Protein AF-A0A354MW79-F1 (afdb_monomer_lite)

Sequence (146 aa):
LSEETAAVEKIPGTYEDTVATADALLSRHGVYRDLSLALSEGVGQVEFTKKHMLRAIDEIWVRAVEDAVGALDRLIRNPNHFIAETEEVLPIEMTKKITGRSIAHLSRHTNYLSTDDGGGITPTKMLNIFRDDSLLTYENKFLNTL

Foldseek 3Di:
DDDPPPPPPPPPCPVVVVVVVVVVVCVPDVVSVVVVVCVVVVVPDDDDDDDDDDPPDPCVVVVVVVVVVVVVVVCVVPFDKDKDKDKDKAFPVPADDDDPVFVVVCVVCVVQWDQDPVRDTDGGITIHIDTDTDGPPPVNDPPPDD

Secondary structure (DSSP, 8-state):
-----------TTHHHHHHHHHHHHHHHSHHHHHHHHHHHTT-----------------HHHHHHHHHHHHHHHHHHSPPEEEEEEEEEEEGGG-----HHHHHHHHH-GGGEEEPTTS-EEESEEEEEEEEEEE--GGG------

pLDDT: mean 77.3, std 13.9, range [37.12, 92.62]

Radius of gyration: 48.89 Å; chains: 1; bounding box: 76×28×148 Å

Structure (mmCIF, N/CA/C/O backbone):
data_AF-A0A354MW79-F1
#
_entry.id   AF-A0A354MW79-F1
#
loop_
_atom_site.group_PDB
_atom_site.id
_atom_site.type_symbol
_atom_site.label_atom_id
_atom_site.label_alt_id
_atom_site.label_comp_id
_atom_site.label_asym_id
_atom_site.label_entity_id
_atom_site.label_seq_id
_atom_site.pdbx_PDB_ins_code
_atom_site.Cartn_x
_atom_site.Cartn_y
_atom_site.Cartn_z
_atom_site.occupancy
_atom_site.B_iso_or_equiv
_atom_site.auth_seq_id
_atom_site.auth_comp_id
_atom_site.auth_asym_id
_atom_site.auth_atom_id
_atom_site.pdbx_PDB_model_num
ATOM 1 N N . LEU A 1 1 ? 22.807 -16.019 -92.331 1.00 37.12 1 LEU A N 1
ATOM 2 C CA . LEU A 1 1 ? 22.082 -14.833 -91.837 1.00 37.12 1 LEU A CA 1
ATOM 3 C C . LEU A 1 1 ? 22.585 -14.581 -90.422 1.00 37.12 1 LEU A C 1
ATOM 5 O O . LEU A 1 1 ? 22.228 -15.342 -89.540 1.00 37.12 1 LEU A O 1
ATOM 9 N N . SER A 1 2 ? 23.694 -13.863 -90.279 1.00 37.56 2 SER A N 1
ATOM 10 C CA . SER A 1 2 ? 23.755 -12.404 -90.062 1.00 37.56 2 SER A CA 1
ATOM 11 C C . SER A 1 2 ? 23.831 -12.120 -88.559 1.00 37.56 2 SER A C 1
ATOM 13 O O . SER A 1 2 ? 22.809 -11.976 -87.901 1.00 37.56 2 SER A O 1
ATOM 15 N N . GLU A 1 3 ? 25.058 -12.101 -88.031 1.00 44.62 3 GLU A N 1
ATOM 16 C CA . GLU A 1 3 ? 25.384 -11.478 -86.746 1.00 44.62 3 GLU A CA 1
ATOM 17 C C . GLU A 1 3 ? 25.118 -9.974 -86.869 1.00 44.62 3 GLU A C 1
ATOM 19 O O . GLU A 1 3 ? 25.854 -9.255 -87.541 1.00 44.62 3 GLU A O 1
ATOM 24 N N . GLU A 1 4 ? 24.037 -9.502 -86.257 1.00 40.91 4 GLU A N 1
ATOM 25 C CA . GLU A 1 4 ? 23.739 -8.078 -86.139 1.00 40.91 4 GLU A CA 1
ATOM 26 C C . GLU A 1 4 ? 24.226 -7.606 -84.767 1.00 40.91 4 GLU A C 1
ATOM 28 O O . GLU A 1 4 ? 23.480 -7.514 -83.793 1.00 40.91 4 GLU A O 1
ATOM 33 N N . THR A 1 5 ? 25.533 -7.361 -84.663 1.00 42.56 5 THR A N 1
ATOM 34 C CA . THR A 1 5 ? 26.095 -6.601 -83.547 1.00 42.56 5 THR A CA 1
ATOM 35 C C . THR A 1 5 ? 25.597 -5.167 -83.674 1.00 42.56 5 THR A C 1
ATOM 37 O O . THR A 1 5 ? 26.133 -4.391 -84.467 1.00 42.56 5 THR A O 1
ATOM 40 N N . ALA A 1 6 ? 24.554 -4.826 -82.917 1.00 44.06 6 ALA A N 1
ATOM 41 C CA . ALA A 1 6 ? 24.091 -3.455 -82.765 1.00 44.06 6 ALA A CA 1
ATOM 42 C C . ALA A 1 6 ? 25.273 -2.585 -82.309 1.00 44.06 6 ALA A C 1
ATOM 44 O O . ALA A 1 6 ? 25.763 -2.704 -81.183 1.00 44.06 6 ALA A O 1
ATOM 45 N N . ALA A 1 7 ? 25.773 -1.749 -83.218 1.00 45.00 7 ALA A N 1
ATOM 46 C CA . ALA A 1 7 ? 26.811 -0.780 -82.929 1.00 45.00 7 ALA A CA 1
ATOM 47 C C . ALA A 1 7 ? 26.241 0.232 -81.929 1.00 45.00 7 ALA A C 1
ATOM 49 O O . ALA A 1 7 ? 25.451 1.099 -82.292 1.00 45.00 7 ALA A O 1
ATOM 50 N N . VAL A 1 8 ? 26.614 0.085 -80.656 1.00 56.94 8 VAL A N 1
ATOM 51 C CA . VAL A 1 8 ? 26.317 1.070 -79.614 1.00 56.94 8 VAL A CA 1
ATOM 52 C C . VAL A 1 8 ? 26.959 2.385 -80.041 1.00 56.94 8 VAL A C 1
ATOM 54 O O . VAL A 1 8 ? 28.186 2.497 -80.112 1.00 56.94 8 VAL A O 1
ATOM 57 N N . GLU A 1 9 ? 26.118 3.355 -80.379 1.00 55.09 9 GLU A N 1
ATOM 58 C CA . GLU A 1 9 ? 26.513 4.693 -80.793 1.00 55.09 9 GLU A CA 1
ATOM 59 C C . GLU A 1 9 ? 27.314 5.334 -79.649 1.00 55.09 9 GLU A C 1
ATOM 61 O O . GLU A 1 9 ? 26.784 5.662 -78.585 1.00 55.09 9 GLU A O 1
ATOM 66 N N . LYS A 1 10 ? 28.638 5.424 -79.817 1.00 54.09 10 LYS A N 1
ATOM 67 C CA . LYS A 1 10 ? 29.527 6.033 -78.826 1.00 54.09 10 LYS A CA 1
ATOM 68 C C . LYS A 1 10 ? 29.299 7.539 -78.856 1.00 54.09 10 LYS A C 1
ATOM 70 O O . LYS A 1 10 ? 29.927 8.236 -79.649 1.00 54.09 10 LYS A O 1
ATOM 75 N N . ILE A 1 11 ? 28.405 8.032 -78.003 1.00 61.81 11 ILE A N 1
ATOM 76 C CA . ILE A 1 11 ? 28.273 9.469 -77.753 1.00 61.81 11 ILE A CA 1
ATOM 77 C C . ILE A 1 11 ? 29.656 9.967 -77.286 1.00 61.81 11 ILE A C 1
ATOM 79 O O . ILE A 1 11 ? 30.178 9.454 -76.288 1.00 61.81 11 ILE A O 1
ATOM 83 N N . PRO A 1 12 ? 30.299 10.903 -78.008 1.00 61.47 12 PRO A N 1
ATOM 84 C CA . PRO A 1 12 ? 31.610 11.405 -77.622 1.00 61.47 12 PRO A CA 1
ATOM 85 C C . PRO A 1 12 ? 31.506 12.087 -76.251 1.00 61.47 12 PRO A C 1
ATOM 87 O O . PRO A 1 12 ? 30.657 12.950 -76.050 1.00 61.47 12 PRO A O 1
ATOM 90 N N . GLY A 1 13 ? 32.347 11.664 -75.302 1.00 74.56 13 GLY A N 1
ATOM 91 C CA . GLY A 1 13 ? 32.417 12.234 -73.949 1.00 74.56 13 GLY A CA 1
ATOM 92 C C . GLY A 1 13 ? 31.735 11.431 -72.833 1.00 74.56 13 GLY A C 1
ATOM 93 O O . GLY A 1 13 ? 31.931 11.761 -71.669 1.00 74.56 13 GLY A O 1
ATOM 94 N N . THR A 1 14 ? 31.006 10.344 -73.121 1.00 77.25 14 THR A N 1
ATOM 95 C CA . THR A 1 14 ? 30.358 9.545 -72.053 1.00 77.25 14 THR A CA 1
ATOM 96 C C . THR A 1 14 ? 31.357 8.875 -71.118 1.00 77.25 14 THR A C 1
ATOM 98 O O . THR A 1 14 ? 31.116 8.800 -69.920 1.00 77.25 14 THR A O 1
ATOM 101 N N . TYR A 1 15 ? 32.500 8.421 -71.637 1.00 79.62 15 TYR A N 1
ATOM 102 C CA . TYR A 1 15 ? 33.559 7.847 -70.808 1.00 79.62 15 TYR A CA 1
ATOM 103 C C . TYR A 1 15 ? 34.111 8.877 -69.812 1.00 79.62 15 TYR A C 1
ATOM 105 O O . TYR A 1 15 ? 34.200 8.597 -68.620 1.00 79.62 15 TYR A O 1
ATOM 113 N N . GLU A 1 16 ? 34.410 10.087 -70.282 1.00 84.31 16 GLU A N 1
ATOM 114 C CA . GLU A 1 16 ? 34.943 11.168 -69.447 1.00 84.31 16 GLU A CA 1
ATOM 115 C C . GLU A 1 16 ? 33.939 11.592 -68.367 1.00 84.31 16 GLU A C 1
ATOM 117 O O . GLU A 1 16 ? 34.317 11.742 -67.206 1.00 84.31 16 GLU A O 1
ATOM 122 N N . ASP A 1 17 ? 32.653 11.671 -68.716 1.00 84.75 17 ASP A N 1
ATOM 123 C CA . ASP A 1 17 ? 31.572 11.977 -67.775 1.00 84.75 17 ASP A CA 1
ATOM 124 C C . ASP A 1 17 ? 31.389 10.873 -66.715 1.00 84.75 17 ASP A C 1
ATOM 126 O O . ASP A 1 17 ? 31.256 11.146 -65.516 1.00 84.75 17 ASP A O 1
ATOM 130 N N . THR A 1 18 ? 31.479 9.599 -67.118 1.00 83.06 18 THR A N 1
ATOM 131 C CA . THR A 1 18 ? 31.410 8.474 -66.169 1.00 83.06 18 THR A CA 1
ATOM 132 C C . THR A 1 18 ? 32.600 8.436 -65.213 1.00 83.06 18 THR A C 1
ATOM 134 O O . THR A 1 18 ? 32.416 8.147 -64.031 1.00 83.06 18 THR A O 1
ATOM 137 N N . VAL A 1 19 ? 33.804 8.771 -65.688 1.00 84.75 19 VAL A N 1
ATOM 138 C CA . VAL A 1 19 ? 35.012 8.836 -64.855 1.00 84.75 19 VAL A CA 1
ATOM 139 C C . VAL A 1 19 ? 34.920 9.999 -63.869 1.00 84.75 19 VAL A C 1
ATOM 141 O O . VAL A 1 19 ? 35.175 9.803 -62.683 1.00 84.75 19 VAL A O 1
ATOM 144 N N . ALA A 1 20 ? 34.487 11.178 -64.320 1.00 83.81 20 ALA A N 1
ATOM 145 C CA . ALA A 1 20 ? 34.305 12.343 -63.456 1.00 83.81 20 ALA A CA 1
ATOM 146 C C . ALA A 1 20 ? 33.252 12.089 -62.363 1.00 83.81 20 ALA A C 1
ATOM 148 O O . ALA A 1 20 ? 33.458 12.416 -61.193 1.00 83.81 20 ALA A O 1
ATOM 149 N N . THR A 1 21 ? 32.141 11.445 -62.725 1.00 82.44 21 THR A N 1
ATOM 150 C CA . THR A 1 21 ? 31.083 11.077 -61.777 1.00 82.44 21 THR A CA 1
ATOM 151 C C . THR A 1 21 ? 31.569 10.034 -60.770 1.00 82.44 21 THR A C 1
ATOM 153 O O . THR A 1 21 ? 31.281 10.143 -59.576 1.00 82.44 21 THR A O 1
ATOM 156 N N . ALA A 1 22 ? 32.337 9.037 -61.218 1.00 79.94 22 ALA A N 1
ATOM 157 C CA . ALA A 1 22 ? 32.924 8.034 -60.336 1.00 79.94 22 ALA A CA 1
ATOM 158 C C . ALA A 1 22 ? 33.914 8.664 -59.343 1.00 79.94 22 ALA A C 1
ATOM 160 O O . ALA A 1 22 ? 33.827 8.395 -58.146 1.00 79.94 22 ALA A O 1
ATOM 161 N N . ASP A 1 23 ? 34.794 9.552 -59.806 1.00 81.81 23 ASP A N 1
ATOM 162 C CA . ASP A 1 23 ? 35.772 10.234 -58.952 1.00 81.81 23 ASP A CA 1
ATOM 163 C C . ASP A 1 23 ? 35.096 11.150 -57.915 1.00 81.81 23 ASP A C 1
ATOM 165 O O . ASP A 1 23 ? 35.458 11.166 -56.732 1.00 81.81 23 ASP A O 1
ATOM 169 N N . ALA A 1 24 ? 34.018 11.832 -58.314 1.00 83.06 24 ALA A N 1
ATOM 170 C CA . ALA A 1 24 ? 33.194 12.625 -57.406 1.00 83.06 24 ALA A CA 1
ATOM 171 C C . ALA A 1 24 ? 32.531 11.767 -56.312 1.00 83.06 24 ALA A C 1
ATOM 173 O O . ALA A 1 24 ? 32.467 12.178 -55.150 1.00 83.06 24 ALA A O 1
ATOM 174 N N . LEU A 1 25 ? 32.055 10.564 -56.653 1.00 79.25 25 LEU A N 1
ATOM 175 C CA . LEU A 1 25 ? 31.461 9.631 -55.690 1.00 79.25 25 LEU A CA 1
ATOM 176 C C . LEU A 1 25 ? 32.505 9.042 -54.733 1.00 79.25 25 LEU A C 1
ATOM 178 O O . LEU A 1 25 ? 32.255 8.988 -53.526 1.00 79.25 25 LEU A O 1
ATOM 182 N N . LEU A 1 26 ? 33.678 8.656 -55.243 1.00 78.75 26 LEU A N 1
ATOM 183 C CA . LEU A 1 26 ? 34.779 8.118 -54.437 1.00 78.75 26 LEU A CA 1
ATOM 184 C C . LEU A 1 26 ? 35.362 9.172 -53.483 1.00 78.75 26 LEU A C 1
ATOM 186 O O . LEU A 1 26 ? 35.751 8.850 -52.361 1.00 78.75 26 LEU A O 1
ATOM 190 N N . SER A 1 27 ? 35.357 10.443 -53.889 1.00 76.88 27 SER A N 1
ATOM 191 C CA . SER A 1 27 ? 35.829 11.565 -53.070 1.00 76.88 27 SER A CA 1
ATOM 192 C C . SER A 1 27 ? 34.832 12.013 -51.994 1.00 76.88 27 SER A C 1
ATOM 194 O O . SER A 1 27 ? 35.219 12.690 -51.040 1.00 76.88 27 SER A O 1
ATOM 196 N N . ARG A 1 28 ? 33.551 11.637 -52.108 1.00 78.44 28 ARG A N 1
ATOM 197 C CA . ARG A 1 28 ? 32.475 12.101 -51.215 1.00 78.44 28 ARG A CA 1
ATOM 198 C C . ARG A 1 28 ? 32.556 11.527 -49.798 1.00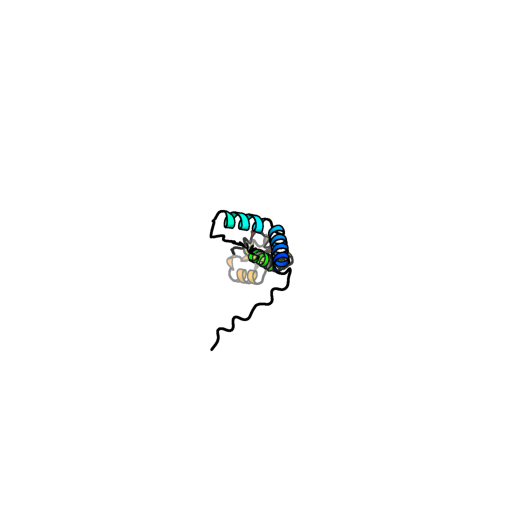 78.44 28 ARG A C 1
ATOM 200 O O . ARG A 1 28 ? 32.190 12.210 -48.843 1.00 78.44 28 ARG A O 1
ATOM 207 N N . HIS A 1 29 ? 33.014 10.286 -49.646 1.00 75.88 29 HIS A N 1
ATOM 208 C CA . HIS A 1 29 ? 33.198 9.652 -48.340 1.00 75.88 29 HIS A CA 1
ATOM 209 C C . HIS A 1 29 ? 34.539 8.920 -48.301 1.00 75.88 29 HIS A C 1
ATOM 211 O O . HIS A 1 29 ? 34.794 8.071 -49.150 1.00 75.88 29 HIS A O 1
ATOM 217 N N . GLY A 1 30 ? 35.369 9.200 -47.287 1.00 75.50 30 GLY A N 1
ATOM 218 C CA . GLY A 1 30 ? 36.721 8.627 -47.162 1.00 75.50 30 GLY A CA 1
ATOM 219 C C . GLY A 1 30 ? 36.765 7.094 -47.215 1.00 75.50 30 GLY A C 1
ATOM 220 O O . GLY A 1 30 ? 37.697 6.524 -47.763 1.00 75.50 30 GLY A O 1
ATOM 221 N N . VAL A 1 31 ? 35.689 6.437 -46.778 1.00 77.50 31 VAL A N 1
ATOM 222 C CA . VAL A 1 31 ? 35.527 4.976 -46.823 1.00 77.50 31 VAL A CA 1
ATOM 223 C C . VAL A 1 31 ? 35.631 4.405 -48.246 1.00 77.50 31 VAL A C 1
ATOM 225 O O . VAL A 1 31 ? 36.168 3.318 -48.433 1.00 77.50 31 VAL A O 1
ATOM 228 N N . TYR A 1 32 ? 35.140 5.122 -49.262 1.00 79.00 32 TYR A N 1
ATOM 229 C CA . TYR A 1 32 ? 35.222 4.665 -50.653 1.00 79.00 32 TYR A CA 1
ATOM 230 C C . TYR A 1 32 ? 36.639 4.761 -51.215 1.00 79.00 32 TYR A C 1
ATOM 232 O O . TYR A 1 32 ? 37.040 3.906 -52.003 1.00 79.00 32 TYR A O 1
ATOM 240 N N . ARG A 1 33 ? 37.414 5.757 -50.774 1.00 76.75 33 ARG A N 1
ATOM 241 C CA . ARG A 1 33 ? 38.836 5.867 -51.108 1.00 76.75 33 ARG A CA 1
ATOM 242 C C . ARG A 1 33 ? 39.611 4.683 -50.537 1.00 76.75 33 ARG A C 1
ATOM 244 O O . ARG A 1 33 ? 40.324 4.022 -51.285 1.00 76.75 33 ARG A O 1
ATOM 251 N N . ASP A 1 34 ? 39.415 4.382 -49.259 1.00 79.88 34 ASP A N 1
ATOM 252 C CA . ASP A 1 34 ? 40.098 3.268 -48.590 1.00 79.88 34 ASP A CA 1
ATOM 253 C C . ASP A 1 34 ? 39.737 1.922 -49.237 1.00 79.88 34 ASP A C 1
ATOM 255 O O . ASP A 1 34 ? 40.598 1.070 -49.445 1.00 79.88 34 ASP A O 1
ATOM 259 N N . LEU A 1 35 ? 38.475 1.761 -49.651 1.00 78.19 35 LEU A N 1
ATOM 260 C CA . LEU A 1 35 ? 38.013 0.587 -50.391 1.00 78.19 35 LEU A CA 1
ATOM 261 C C . LEU A 1 35 ? 38.650 0.493 -51.782 1.00 78.19 35 LEU A C 1
ATOM 263 O O . LEU A 1 35 ? 39.055 -0.590 -52.192 1.00 78.19 35 LEU A O 1
ATOM 267 N N . SER A 1 36 ? 38.767 1.610 -52.506 1.00 77.44 36 SER A N 1
ATOM 268 C CA . SER A 1 36 ? 39.407 1.626 -53.826 1.00 77.44 36 SER A CA 1
ATOM 269 C C . SER A 1 36 ? 40.894 1.263 -53.753 1.00 77.44 36 SER A C 1
ATOM 271 O O . SER A 1 36 ? 41.383 0.514 -54.598 1.00 77.44 36 SER A O 1
ATOM 273 N N . LEU A 1 37 ? 41.585 1.715 -52.700 1.00 79.69 37 LEU A N 1
ATOM 274 C CA . LEU A 1 37 ? 42.971 1.353 -52.419 1.00 79.69 37 LEU A CA 1
ATOM 275 C C . LEU A 1 37 ? 43.089 -0.137 -52.086 1.00 79.69 37 LEU A C 1
ATOM 277 O O . LEU A 1 37 ? 43.855 -0.836 -52.743 1.00 79.69 37 LEU A O 1
ATOM 281 N N . ALA A 1 38 ? 42.262 -0.651 -51.174 1.00 79.25 38 ALA A N 1
ATOM 282 C CA . ALA A 1 38 ? 42.262 -2.069 -50.812 1.00 79.25 38 ALA A CA 1
ATOM 283 C C . ALA A 1 38 ? 41.971 -2.987 -52.017 1.00 79.25 38 ALA A C 1
ATOM 285 O O . ALA A 1 38 ? 42.624 -4.016 -52.193 1.00 79.25 38 ALA A O 1
ATOM 286 N N . LEU A 1 39 ? 41.039 -2.592 -52.894 1.00 80.06 39 LEU A N 1
ATOM 287 C CA . LEU A 1 39 ? 40.771 -3.304 -54.146 1.00 80.06 39 LEU A CA 1
ATOM 288 C C . LEU A 1 39 ? 41.971 -3.258 -55.102 1.00 80.06 39 LEU A C 1
ATOM 290 O O . LEU A 1 39 ? 42.288 -4.270 -55.726 1.00 80.06 39 LEU A O 1
ATOM 294 N N . SER A 1 40 ? 42.651 -2.111 -55.209 1.00 80.25 40 SER A N 1
ATOM 295 C CA . SER A 1 40 ? 43.851 -1.967 -56.047 1.00 80.25 40 SER A CA 1
ATOM 296 C C . SER A 1 40 ? 45.045 -2.776 -55.526 1.00 80.25 40 SER A C 1
ATOM 298 O O . SER A 1 40 ? 45.852 -3.263 -56.313 1.00 80.25 40 SER A O 1
ATOM 300 N N . GLU A 1 41 ? 45.112 -2.989 -54.211 1.00 83.31 41 GLU A N 1
ATOM 301 C CA . GLU A 1 41 ? 46.111 -3.820 -53.531 1.00 83.31 41 GLU A CA 1
ATOM 302 C C . GLU A 1 41 ? 45.787 -5.327 -53.604 1.00 83.31 41 GLU A C 1
ATOM 304 O O . GLU A 1 41 ? 46.558 -6.154 -53.118 1.00 83.31 41 GLU A O 1
ATOM 309 N N . GLY A 1 42 ? 44.675 -5.711 -54.245 1.00 79.38 42 GLY A N 1
ATOM 310 C CA . GLY A 1 42 ? 44.292 -7.109 -54.463 1.00 79.38 42 GLY A CA 1
ATOM 311 C C . GLY A 1 42 ? 43.489 -7.737 -53.320 1.00 79.38 42 GLY A C 1
ATOM 312 O O . GLY A 1 42 ? 43.291 -8.954 -53.306 1.00 79.38 42 GLY A O 1
ATOM 313 N N . VAL A 1 43 ? 42.991 -6.940 -52.370 1.00 71.50 43 VAL A N 1
ATOM 314 C CA . VAL A 1 43 ? 42.105 -7.420 -51.302 1.00 71.50 43 VAL A CA 1
ATOM 315 C C . VAL A 1 43 ? 40.692 -7.593 -51.867 1.00 71.50 43 VAL A C 1
ATOM 317 O O . VAL A 1 43 ? 39.918 -6.648 -51.980 1.00 71.50 43 VAL A O 1
ATOM 320 N N . GLY A 1 44 ? 40.353 -8.827 -52.247 1.00 69.44 44 GLY A N 1
ATOM 321 C CA . GLY A 1 44 ? 39.107 -9.163 -52.951 1.00 69.44 44 GLY A CA 1
ATOM 322 C C . GLY A 1 44 ? 37.838 -9.249 -52.095 1.00 69.44 44 GLY A C 1
ATOM 323 O O . GLY A 1 44 ? 36.787 -9.610 -52.622 1.00 69.44 44 GLY A O 1
ATOM 324 N N . GLN A 1 45 ? 37.900 -8.957 -50.793 1.00 72.19 45 GLN A N 1
ATOM 325 C CA . GLN A 1 45 ? 36.743 -9.084 -49.906 1.00 72.19 45 GLN A CA 1
ATOM 326 C C . GLN A 1 45 ? 36.690 -7.936 -48.895 1.00 72.19 45 GLN A C 1
ATOM 328 O O . GLN A 1 45 ? 37.580 -7.785 -48.062 1.00 72.19 45 GLN A O 1
ATOM 333 N N . VAL A 1 46 ? 35.618 -7.144 -48.960 1.00 71.94 46 VAL A N 1
ATOM 334 C CA . VAL A 1 46 ? 35.327 -6.055 -48.020 1.00 71.94 46 VAL A CA 1
ATOM 335 C C . VAL A 1 46 ? 33.927 -6.262 -47.458 1.00 71.94 46 VAL A C 1
ATOM 337 O O . VAL A 1 46 ? 32.972 -6.435 -48.213 1.00 71.94 46 VAL A O 1
ATOM 340 N N . GLU A 1 47 ? 33.800 -6.247 -46.133 1.00 77.38 47 GLU A N 1
ATOM 341 C CA . GLU A 1 47 ? 32.526 -6.420 -45.436 1.00 77.38 47 GLU A CA 1
ATOM 342 C C . GLU A 1 47 ? 32.182 -5.162 -44.632 1.00 77.38 47 GLU A C 1
ATOM 344 O O . GLU A 1 47 ? 32.966 -4.692 -43.808 1.00 77.38 47 GLU A O 1
ATOM 349 N N . PHE A 1 48 ? 30.978 -4.628 -44.845 1.00 75.75 48 PHE A N 1
ATOM 350 C CA . PHE A 1 48 ? 30.445 -3.516 -44.066 1.00 75.75 48 PHE A CA 1
ATOM 351 C C . PHE A 1 48 ? 29.398 -4.026 -43.084 1.00 75.75 48 PHE A C 1
ATOM 353 O O . PHE A 1 48 ? 28.310 -4.439 -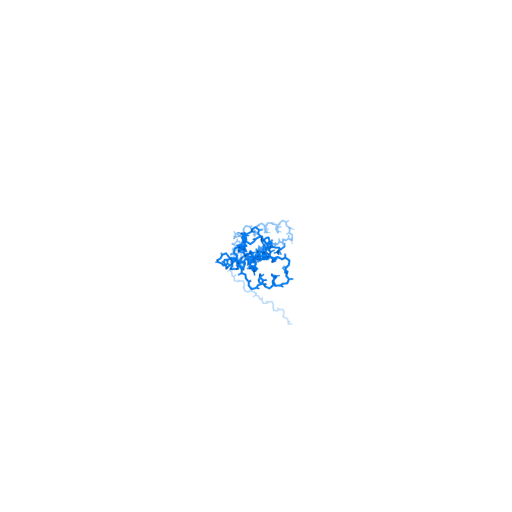43.478 1.00 75.75 48 PHE A O 1
ATOM 360 N N . THR A 1 49 ? 29.698 -3.941 -41.789 1.00 81.94 49 THR A N 1
ATOM 361 C CA . THR A 1 49 ? 28.743 -4.295 -40.734 1.00 81.94 49 THR A CA 1
ATOM 362 C C . THR A 1 49 ? 28.257 -3.040 -40.021 1.00 81.94 49 THR A C 1
ATOM 364 O O . THR A 1 49 ? 29.016 -2.375 -39.316 1.00 81.94 49 THR A O 1
ATOM 367 N N . LYS A 1 50 ? 26.962 -2.732 -40.140 1.00 79.62 50 LYS A N 1
ATOM 368 C CA . LYS A 1 50 ? 26.316 -1.663 -39.371 1.00 79.62 50 LYS A CA 1
ATOM 369 C C . LYS A 1 50 ? 25.593 -2.261 -38.168 1.00 79.62 50 LYS A C 1
ATOM 371 O O . LYS A 1 50 ? 24.546 -2.884 -38.314 1.00 79.62 50 LYS A O 1
ATOM 376 N N . LYS A 1 51 ? 26.135 -2.059 -36.965 1.00 79.50 51 LYS A N 1
ATOM 377 C CA . LYS A 1 51 ? 25.480 -2.485 -35.720 1.00 79.50 51 LYS A CA 1
ATOM 378 C C . LYS A 1 51 ? 24.586 -1.364 -35.198 1.00 79.50 51 LYS A C 1
ATOM 380 O O . LYS A 1 51 ? 25.073 -0.324 -34.765 1.00 79.50 51 LYS A O 1
ATOM 385 N N . HIS A 1 52 ? 23.276 -1.579 -35.234 1.00 74.44 52 HIS A N 1
ATOM 386 C CA . HIS A 1 52 ? 22.310 -0.721 -34.555 1.00 74.44 52 HIS A CA 1
ATOM 387 C C . HIS A 1 52 ? 22.131 -1.221 -33.118 1.00 74.44 52 HIS A C 1
ATOM 389 O O . HIS A 1 52 ? 21.602 -2.309 -32.909 1.00 74.44 52 HIS A O 1
ATOM 395 N N . MET A 1 53 ? 22.572 -0.447 -32.122 1.00 69.00 53 MET A N 1
ATOM 396 C CA . MET A 1 53 ? 22.213 -0.727 -30.730 1.00 69.00 53 MET A CA 1
ATOM 397 C C . MET A 1 53 ? 20.788 -0.243 -30.470 1.00 69.00 53 MET A C 1
ATOM 399 O O . MET A 1 53 ? 20.535 0.959 -30.411 1.00 69.00 53 MET A O 1
ATOM 403 N N . LEU A 1 54 ? 19.863 -1.183 -30.289 1.00 67.56 54 LEU A N 1
ATOM 404 C CA . LEU A 1 54 ? 18.561 -0.896 -29.703 1.00 67.56 54 LEU A CA 1
ATOM 405 C C . LEU A 1 54 ? 18.760 -0.765 -28.193 1.00 67.56 54 LEU A C 1
ATOM 407 O O . LEU A 1 54 ? 18.955 -1.755 -27.491 1.00 67.56 54 LEU A O 1
ATOM 411 N N . ARG A 1 55 ? 18.755 0.472 -27.691 1.00 67.50 55 ARG A N 1
ATOM 412 C CA . ARG A 1 55 ? 18.756 0.732 -26.252 1.00 67.50 55 ARG A CA 1
ATOM 413 C C . ARG A 1 55 ? 17.346 0.447 -25.732 1.00 67.50 55 ARG A C 1
ATOM 415 O O . ARG A 1 55 ? 16.510 1.342 -25.706 1.00 67.50 55 ARG A O 1
ATOM 422 N N . ALA A 1 56 ? 17.068 -0.810 -25.397 1.00 68.19 56 ALA A N 1
ATOM 423 C CA . ALA A 1 56 ? 15.836 -1.190 -24.718 1.00 68.19 56 ALA A CA 1
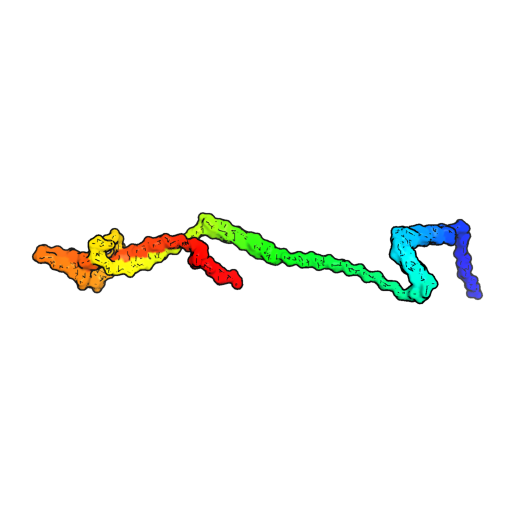ATOM 424 C C . ALA A 1 56 ? 15.892 -0.618 -23.296 1.00 68.19 56 ALA A C 1
ATOM 426 O O . ALA A 1 56 ? 16.595 -1.137 -22.433 1.00 68.19 56 ALA A O 1
ATOM 427 N N . ILE A 1 57 ? 15.243 0.525 -23.090 1.00 71.38 57 ILE A N 1
ATOM 428 C CA . ILE A 1 57 ? 15.048 1.086 -21.757 1.00 71.38 57 ILE A CA 1
ATOM 429 C C . ILE A 1 57 ? 13.862 0.331 -21.171 1.00 71.38 57 ILE A C 1
ATOM 431 O O . ILE A 1 57 ? 12.777 0.343 -21.747 1.00 71.38 57 ILE A O 1
ATOM 435 N N . ASP A 1 58 ? 14.092 -0.369 -20.068 1.00 75.88 58 ASP A N 1
ATOM 436 C CA . ASP A 1 58 ? 13.025 -1.051 -19.353 1.00 75.88 58 ASP A CA 1
ATOM 437 C C . ASP A 1 58 ? 12.194 -0.016 -18.578 1.00 75.88 58 ASP A C 1
ATOM 439 O O . ASP A 1 58 ? 12.658 0.573 -17.600 1.00 75.88 58 ASP A O 1
ATOM 443 N N . GLU A 1 59 ? 10.982 0.250 -19.064 1.00 83.19 59 GLU A N 1
ATOM 444 C CA . GLU A 1 59 ? 10.012 1.170 -18.456 1.00 83.19 59 GLU A CA 1
ATOM 445 C C . GLU A 1 59 ? 9.057 0.461 -17.481 1.00 83.19 59 GLU A C 1
ATOM 447 O O . GLU A 1 59 ? 8.183 1.104 -16.899 1.00 83.19 59 GLU A O 1
ATOM 452 N N . ILE A 1 60 ? 9.193 -0.857 -17.283 1.00 88.00 60 ILE A N 1
ATOM 453 C CA . ILE A 1 60 ? 8.264 -1.642 -16.457 1.00 88.00 60 ILE A CA 1
ATOM 454 C C . ILE A 1 60 ? 8.268 -1.133 -15.012 1.00 88.00 60 ILE A C 1
ATOM 456 O O . ILE A 1 60 ? 7.208 -0.981 -14.406 1.00 88.00 60 ILE A O 1
ATOM 460 N N . TRP A 1 61 ? 9.446 -0.805 -14.472 1.00 87.50 61 TRP A N 1
ATOM 461 C CA . TRP A 1 61 ? 9.563 -0.276 -13.112 1.00 87.50 61 TRP A CA 1
ATOM 462 C C . TRP A 1 61 ? 8.935 1.117 -12.969 1.00 87.50 61 TRP A C 1
ATOM 464 O O . TRP A 1 61 ? 8.347 1.407 -11.931 1.00 87.50 61 TRP A O 1
ATOM 474 N N . VAL A 1 62 ? 9.020 1.962 -14.005 1.00 88.31 62 VAL A N 1
ATOM 475 C CA . VAL A 1 62 ? 8.435 3.314 -13.991 1.00 88.31 62 VAL A CA 1
ATOM 476 C C . VAL A 1 62 ? 6.922 3.204 -13.883 1.00 88.31 62 VAL A C 1
ATOM 478 O O . VAL A 1 62 ? 6.324 3.816 -13.004 1.00 88.31 62 VAL A O 1
ATOM 481 N N . ARG A 1 63 ? 6.323 2.341 -14.707 1.00 88.62 63 ARG A N 1
ATOM 482 C CA . ARG A 1 63 ? 4.878 2.089 -14.686 1.00 88.62 63 ARG A CA 1
ATOM 483 C C . ARG A 1 63 ? 4.419 1.527 -13.347 1.00 88.62 63 ARG A C 1
ATOM 485 O O . ARG A 1 63 ? 3.437 2.002 -12.794 1.00 88.62 63 ARG A O 1
ATOM 492 N N . ALA A 1 64 ? 5.168 0.581 -12.780 1.00 89.81 64 ALA A N 1
ATOM 493 C CA . ALA A 1 64 ? 4.853 0.025 -11.465 1.00 89.81 64 ALA A CA 1
ATOM 494 C C . ALA A 1 64 ? 4.853 1.097 -10.358 1.00 89.81 64 ALA A C 1
ATOM 496 O O . ALA A 1 64 ? 4.006 1.065 -9.464 1.00 89.81 64 ALA A O 1
ATOM 497 N N . VAL A 1 65 ? 5.781 2.060 -10.417 1.00 89.25 65 VAL A N 1
ATOM 498 C CA . VAL A 1 65 ? 5.818 3.187 -9.475 1.00 89.25 65 VAL A CA 1
ATOM 499 C C . VAL A 1 65 ? 4.639 4.131 -9.706 1.00 89.25 65 VAL A C 1
ATOM 501 O O . VAL A 1 65 ? 3.961 4.488 -8.743 1.00 89.25 65 VAL A O 1
ATOM 504 N N . GLU A 1 66 ? 4.366 4.511 -10.955 1.00 92.62 66 GLU A N 1
ATOM 505 C CA . GLU A 1 66 ? 3.254 5.401 -11.316 1.00 92.62 66 GLU A CA 1
ATOM 506 C C . GLU A 1 66 ? 1.897 4.834 -10.876 1.00 92.62 66 GLU A C 1
ATOM 508 O O . GLU A 1 66 ? 1.093 5.554 -10.277 1.00 92.62 66 GLU A O 1
ATOM 513 N N . ASP A 1 67 ? 1.685 3.532 -11.068 1.00 92.12 67 ASP A N 1
ATOM 514 C CA . ASP A 1 67 ? 0.470 2.832 -10.648 1.00 92.12 67 ASP A CA 1
ATOM 515 C C . ASP A 1 67 ? 0.312 2.815 -9.114 1.00 92.12 67 ASP A C 1
ATOM 517 O O . ASP A 1 67 ? -0.798 2.944 -8.586 1.00 92.12 67 ASP A O 1
ATOM 521 N N . ALA A 1 68 ? 1.417 2.703 -8.367 1.00 88.81 68 ALA A N 1
ATOM 522 C CA . ALA A 1 68 ? 1.395 2.668 -6.905 1.00 88.81 68 ALA A CA 1
ATOM 523 C C . ALA A 1 68 ? 1.137 4.046 -6.266 1.00 88.81 68 ALA A C 1
ATOM 525 O O . ALA A 1 68 ? 0.533 4.122 -5.189 1.00 88.81 68 ALA A O 1
ATOM 526 N N . VAL A 1 69 ? 1.551 5.145 -6.910 1.00 90.50 69 VAL A N 1
ATOM 527 C CA . VAL A 1 69 ? 1.453 6.504 -6.340 1.00 90.50 69 VAL A CA 1
ATOM 528 C C . VAL A 1 69 ? 0.008 6.893 -6.023 1.00 90.50 69 VAL A C 1
ATOM 530 O O . VAL A 1 69 ? -0.258 7.446 -4.954 1.00 90.50 69 VAL A O 1
ATOM 533 N N . GLY A 1 70 ? -0.947 6.567 -6.900 1.00 89.94 70 GLY A N 1
ATOM 534 C CA . GLY A 1 70 ? -2.360 6.894 -6.674 1.00 89.94 70 GLY A CA 1
ATOM 535 C C . GLY A 1 70 ? -2.953 6.183 -5.452 1.00 89.94 70 GLY A C 1
ATOM 536 O O . GLY A 1 70 ? -3.703 6.779 -4.674 1.00 89.94 70 GLY A O 1
ATOM 537 N N . ALA A 1 71 ? -2.583 4.916 -5.242 1.00 85.31 71 ALA A N 1
ATOM 538 C CA . ALA A 1 71 ? -3.003 4.154 -4.069 1.00 85.31 71 ALA A CA 1
ATOM 539 C C . ALA A 1 71 ? -2.386 4.715 -2.776 1.00 85.31 71 ALA A C 1
ATOM 541 O O . ALA A 1 71 ? -3.071 4.806 -1.753 1.00 85.31 71 ALA A O 1
ATOM 542 N N . LEU A 1 72 ? -1.119 5.139 -2.834 1.00 83.31 72 LEU A N 1
ATOM 543 C CA . LEU A 1 72 ? -0.421 5.754 -1.707 1.00 83.31 72 LEU A CA 1
ATOM 544 C C . LEU A 1 72 ? -1.026 7.109 -1.319 1.00 83.31 72 LEU A C 1
ATOM 546 O O . LEU A 1 72 ? -1.300 7.318 -0.138 1.00 83.31 72 LEU A O 1
ATOM 550 N N . ASP A 1 73 ? -1.312 8.000 -2.276 1.00 86.88 73 ASP A N 1
ATOM 551 C CA . ASP A 1 73 ? -1.948 9.299 -1.986 1.00 86.88 73 ASP A CA 1
ATOM 552 C C . ASP A 1 73 ? -3.313 9.110 -1.302 1.00 86.88 73 ASP A C 1
ATOM 554 O O . ASP A 1 73 ? -3.615 9.760 -0.297 1.00 86.88 73 ASP A O 1
ATOM 558 N N . ARG A 1 74 ? -4.110 8.138 -1.767 1.00 85.12 74 ARG A N 1
ATOM 559 C CA . ARG A 1 74 ? -5.401 7.813 -1.146 1.00 85.12 74 ARG A CA 1
ATOM 560 C C . ARG A 1 74 ? -5.254 7.326 0.297 1.00 85.12 74 ARG A C 1
ATOM 562 O O . ARG A 1 74 ? -6.059 7.721 1.144 1.00 85.12 74 ARG A O 1
ATOM 569 N N . LEU A 1 75 ? -4.259 6.478 0.564 1.00 79.44 75 LEU A N 1
ATOM 570 C CA . LEU A 1 75 ? -3.985 5.925 1.892 1.00 79.44 75 LEU A CA 1
ATOM 571 C C . LEU A 1 75 ? -3.485 6.998 2.866 1.00 79.44 75 LEU A C 1
ATOM 573 O O . LEU A 1 75 ? -3.924 7.026 4.011 1.00 79.44 75 LEU A O 1
ATOM 577 N N . ILE A 1 76 ? -2.603 7.894 2.414 1.00 80.00 76 ILE A N 1
ATOM 578 C CA . ILE A 1 76 ? -2.061 8.975 3.250 1.00 80.00 76 ILE A CA 1
ATOM 579 C C . ILE A 1 76 ? -3.166 9.966 3.634 1.00 80.00 76 ILE A C 1
ATOM 581 O O . ILE A 1 76 ? -3.216 10.423 4.773 1.00 80.00 76 ILE A O 1
ATOM 585 N N . ARG A 1 77 ? -4.083 10.278 2.708 1.00 84.31 77 ARG A N 1
ATOM 586 C CA . ARG A 1 77 ? -5.212 11.184 2.984 1.00 84.31 77 ARG A CA 1
ATOM 587 C C . ARG A 1 77 ? -6.266 10.580 3.908 1.00 84.31 77 ARG A C 1
ATOM 589 O O . ARG A 1 77 ? -6.924 11.328 4.622 1.00 84.31 77 ARG A O 1
ATOM 596 N N . ASN A 1 78 ? -6.448 9.259 3.876 1.00 78.50 78 ASN A N 1
ATOM 597 C CA . ASN A 1 78 ? -7.440 8.545 4.681 1.00 78.50 78 ASN A CA 1
ATOM 598 C C . ASN A 1 78 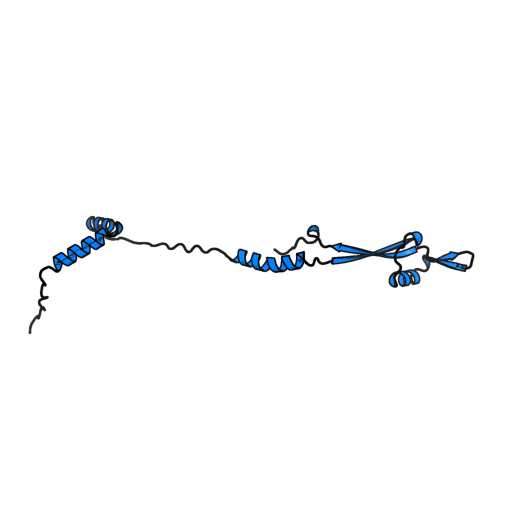? -6.773 7.379 5.424 1.00 78.50 78 ASN A C 1
ATOM 600 O O . ASN A 1 78 ? -6.887 6.229 4.985 1.00 78.50 78 ASN A O 1
ATOM 604 N N . PRO A 1 79 ? -6.067 7.649 6.536 1.00 74.12 79 PRO A N 1
ATOM 605 C CA . PRO A 1 79 ? -5.469 6.587 7.325 1.00 74.12 79 PRO A CA 1
ATOM 606 C C . PRO A 1 79 ? -6.564 5.667 7.877 1.00 74.12 79 PRO A C 1
ATOM 608 O O . PRO A 1 79 ? -7.587 6.117 8.400 1.00 74.12 79 PRO A O 1
ATOM 611 N N . ASN A 1 80 ? -6.349 4.357 7.765 1.00 71.50 80 ASN A N 1
ATOM 612 C CA . ASN A 1 80 ? -7.236 3.386 8.393 1.00 71.50 80 ASN A CA 1
ATOM 613 C C . ASN A 1 80 ? -7.054 3.436 9.911 1.00 71.50 80 ASN A C 1
ATOM 615 O O . ASN A 1 80 ? -5.934 3.356 10.418 1.00 71.50 80 ASN A O 1
ATOM 619 N N . HIS A 1 81 ? -8.177 3.536 10.609 1.00 73.94 81 HIS A N 1
ATOM 620 C CA . HIS A 1 81 ? -8.245 3.508 12.061 1.00 73.94 81 HIS A CA 1
ATOM 621 C C . HIS A 1 81 ? -8.496 2.065 12.488 1.00 73.94 81 HIS A C 1
ATOM 623 O O . HIS A 1 81 ? -9.395 1.406 11.956 1.00 73.94 81 HIS A O 1
ATOM 629 N N . PHE A 1 82 ? -7.681 1.552 13.404 1.00 74.19 82 PHE A N 1
ATOM 630 C CA . PHE A 1 82 ? -7.898 0.245 14.002 1.00 74.19 82 PHE A CA 1
ATOM 631 C C . PHE A 1 82 ? -8.342 0.432 15.445 1.00 74.19 82 PHE A C 1
ATOM 633 O O . PHE A 1 82 ? -7.587 0.921 16.282 1.00 74.19 82 PHE A O 1
ATOM 640 N N . ILE A 1 83 ? -9.575 0.019 15.729 1.00 76.38 83 ILE A N 1
ATOM 641 C CA . ILE A 1 83 ? -10.144 0.090 17.071 1.00 76.38 83 ILE A CA 1
ATOM 642 C C . ILE A 1 83 ? -9.914 -1.262 17.740 1.00 76.38 83 ILE A C 1
ATOM 644 O O . ILE A 1 83 ? -10.578 -2.244 17.400 1.00 76.38 83 ILE A O 1
ATOM 648 N N . ALA A 1 84 ? -8.987 -1.305 18.693 1.00 79.94 84 ALA A N 1
ATOM 649 C CA . ALA A 1 84 ? -8.809 -2.456 19.564 1.00 79.94 84 ALA A CA 1
ATOM 650 C C . ALA A 1 84 ? -9.781 -2.350 20.748 1.00 79.94 84 ALA A C 1
ATOM 652 O O . ALA A 1 84 ? -9.837 -1.323 21.429 1.00 79.94 84 ALA A O 1
ATOM 653 N N . GLU A 1 85 ? -10.559 -3.408 20.988 1.00 82.12 85 GLU A N 1
ATOM 654 C CA . GLU A 1 85 ? -11.394 -3.536 22.185 1.00 82.12 85 GLU A CA 1
ATOM 655 C C . GLU A 1 85 ? -10.714 -4.495 23.171 1.00 82.12 85 GLU A C 1
ATOM 657 O O . GLU A 1 85 ? -10.618 -5.691 22.900 1.00 82.12 85 GLU A O 1
ATOM 662 N N . THR A 1 86 ? -10.251 -3.977 24.311 1.00 85.69 86 THR A N 1
ATOM 663 C CA . THR A 1 86 ? -9.659 -4.783 25.391 1.00 85.69 86 THR A CA 1
ATOM 664 C C . THR A 1 86 ? -10.618 -4.817 26.574 1.00 85.69 86 THR A C 1
ATOM 666 O O . THR A 1 86 ? -11.058 -3.772 27.054 1.00 85.69 86 THR A O 1
ATOM 669 N N . GLU A 1 87 ? -10.954 -6.014 27.052 1.00 88.38 87 GLU A N 1
ATOM 670 C CA . GLU A 1 87 ? -11.876 -6.207 28.174 1.00 88.38 87 GLU A CA 1
ATOM 671 C C . GLU A 1 87 ? -11.116 -6.589 29.450 1.00 88.38 87 GLU A C 1
ATOM 673 O O . GLU A 1 87 ? -10.326 -7.532 29.448 1.00 88.38 87 GLU A O 1
ATOM 678 N N . GLU A 1 88 ? -11.375 -5.882 30.552 1.00 88.94 88 GLU A N 1
ATOM 679 C CA . GLU A 1 88 ? -10.740 -6.141 31.848 1.00 88.94 88 GLU A CA 1
ATOM 680 C C . GLU A 1 88 ? -11.750 -6.011 32.995 1.00 88.94 88 GLU A C 1
ATOM 682 O O . GLU A 1 88 ? -12.586 -5.107 33.005 1.00 88.94 88 GLU A O 1
ATOM 687 N N . VAL A 1 89 ? -11.682 -6.903 33.987 1.00 90.56 89 VAL A N 1
ATOM 688 C CA . VAL A 1 89 ? -12.518 -6.825 35.194 1.00 90.56 89 VAL A CA 1
ATOM 689 C C . VAL A 1 89 ? -11.805 -5.991 36.251 1.00 90.56 89 VAL A C 1
ATOM 691 O O . VAL A 1 89 ? -10.835 -6.442 36.859 1.00 90.56 89 VAL A O 1
ATOM 694 N N . LEU A 1 90 ? -12.328 -4.798 36.512 1.00 90.31 90 LEU A N 1
ATOM 695 C CA . LEU A 1 90 ? -11.759 -3.846 37.459 1.00 90.31 90 LEU A CA 1
ATOM 696 C C . LEU A 1 90 ? -12.671 -3.667 38.677 1.00 90.31 90 LEU A C 1
ATOM 698 O O . LEU A 1 90 ? -13.877 -3.899 38.585 1.00 90.31 90 LEU A O 1
ATOM 702 N N . PRO A 1 91 ? -12.124 -3.243 39.826 1.00 91.44 91 PRO A N 1
ATOM 703 C CA . PRO A 1 91 ? -12.919 -2.690 40.913 1.00 91.44 91 PRO A CA 1
ATOM 704 C C . PRO A 1 91 ? -13.840 -1.567 40.424 1.00 91.44 91 PRO A C 1
ATOM 706 O O . PRO A 1 91 ? -13.517 -0.844 39.469 1.00 91.44 91 PRO A O 1
ATOM 709 N N . ILE A 1 92 ? -15.006 -1.434 41.055 1.00 88.00 92 ILE A N 1
ATOM 710 C CA . ILE A 1 92 ? -16.026 -0.481 40.606 1.00 88.00 92 ILE A CA 1
ATOM 711 C C . ILE A 1 92 ? -15.530 0.968 40.657 1.00 88.00 92 ILE A C 1
ATOM 713 O O . ILE A 1 92 ? -15.884 1.766 39.795 1.00 88.00 92 ILE A O 1
ATOM 717 N N . GLU A 1 93 ? -14.625 1.282 41.582 1.00 88.56 93 GLU A N 1
ATOM 718 C CA . GLU A 1 93 ? -14.029 2.608 41.747 1.00 88.56 93 GLU A CA 1
ATOM 719 C C . GLU A 1 93 ? -13.163 3.015 40.544 1.00 88.56 93 GLU A C 1
ATOM 721 O O . GLU A 1 93 ? -12.992 4.202 40.270 1.00 88.56 93 GLU A O 1
ATOM 726 N N . MET A 1 94 ? -12.620 2.038 39.811 1.00 88.88 94 MET A N 1
ATOM 727 C CA . MET A 1 94 ? -11.758 2.257 38.642 1.00 88.88 94 MET A CA 1
ATOM 728 C C . MET A 1 94 ? -12.485 2.058 37.307 1.00 88.88 94 MET A C 1
ATOM 730 O O . MET A 1 94 ? -11.921 2.313 36.240 1.00 88.88 94 MET A O 1
ATOM 734 N N . THR A 1 95 ? -13.741 1.617 37.344 1.00 87.44 95 THR A N 1
ATOM 735 C CA . THR A 1 95 ? -14.527 1.358 36.138 1.00 87.44 95 THR A CA 1
ATOM 736 C C . THR A 1 95 ? -15.080 2.670 35.583 1.00 87.44 95 THR A C 1
ATOM 738 O O . THR A 1 95 ? -15.842 3.364 36.248 1.00 87.44 95 THR A O 1
ATOM 741 N N . LYS A 1 96 ? -14.716 3.020 34.341 1.00 84.19 96 LYS A N 1
ATOM 742 C CA . LYS A 1 96 ? -15.122 4.300 33.724 1.00 84.19 96 LYS A CA 1
ATOM 743 C C . LYS A 1 96 ? -16.361 4.190 32.841 1.00 84.19 96 LYS A C 1
ATOM 745 O O . LYS A 1 96 ? -17.170 5.114 32.817 1.00 84.19 96 LYS A O 1
ATOM 750 N N . LYS A 1 97 ? -16.495 3.110 32.063 1.00 84.75 97 LYS A N 1
ATOM 751 C CA . LYS A 1 97 ? -17.569 2.961 31.069 1.00 84.75 97 LYS A CA 1
ATOM 752 C C . LYS A 1 97 ? -18.318 1.650 31.267 1.00 84.75 97 LYS A C 1
ATOM 754 O O . LYS A 1 97 ? -17.763 0.571 31.087 1.00 84.75 97 LYS A O 1
ATOM 759 N N . ILE A 1 98 ? -19.606 1.766 31.578 1.00 86.19 98 ILE A N 1
ATOM 760 C CA . ILE A 1 98 ? -20.519 0.633 31.727 1.00 86.19 98 ILE A CA 1
ATOM 761 C C . ILE A 1 98 ? -21.255 0.416 30.406 1.00 86.19 98 ILE A C 1
ATOM 763 O O . ILE A 1 98 ? -21.929 1.314 29.906 1.00 86.19 98 ILE A O 1
ATOM 767 N N . THR A 1 99 ? -21.132 -0.785 29.842 1.00 89.69 99 THR A N 1
ATOM 768 C CA . THR A 1 99 ? -21.841 -1.188 28.620 1.00 89.69 99 THR A CA 1
ATOM 769 C C . THR A 1 99 ? -22.841 -2.307 28.909 1.00 89.69 99 THR A C 1
ATOM 771 O O . THR A 1 99 ? -22.792 -2.945 29.962 1.00 89.69 99 THR A O 1
ATOM 774 N N . GLY A 1 100 ? -23.730 -2.611 27.958 1.00 91.50 100 GLY A N 1
ATOM 775 C CA . GLY A 1 100 ? -24.646 -3.751 28.088 1.00 91.50 100 GLY A CA 1
ATOM 776 C C . GLY A 1 100 ? -23.917 -5.088 28.289 1.00 91.50 100 GLY A C 1
ATOM 777 O O . GLY A 1 100 ? -24.376 -5.932 29.057 1.00 91.50 100 GLY A O 1
ATOM 778 N N . ARG A 1 101 ? -22.733 -5.253 27.681 1.00 89.19 101 ARG A N 1
ATOM 779 C CA . ARG A 1 101 ? -21.873 -6.430 27.885 1.00 89.19 101 ARG A CA 1
ATOM 780 C C . ARG A 1 101 ? -21.334 -6.485 29.317 1.00 89.19 101 ARG A C 1
ATOM 782 O O . ARG A 1 101 ? -21.316 -7.560 29.909 1.00 89.19 101 ARG A O 1
ATOM 789 N N . SER A 1 102 ? -20.993 -5.334 29.901 1.00 91.25 102 SER A N 1
ATOM 790 C CA . SER A 1 102 ? -20.570 -5.232 31.302 1.00 91.25 102 SER A CA 1
ATOM 791 C C . SER A 1 102 ? -21.658 -5.692 32.273 1.00 91.25 102 SER A C 1
ATOM 793 O O . SER A 1 102 ? -21.375 -6.428 33.217 1.00 91.25 102 SER A O 1
ATOM 795 N N . ILE A 1 103 ? -22.910 -5.304 32.015 1.00 90.69 103 ILE A N 1
ATOM 796 C CA . ILE A 1 103 ? -24.066 -5.719 32.822 1.00 90.69 103 ILE A CA 1
ATOM 797 C C . ILE A 1 103 ? -24.312 -7.222 32.661 1.00 90.69 103 ILE A C 1
ATOM 799 O O . ILE A 1 103 ? -24.441 -7.928 33.656 1.00 90.69 103 ILE A O 1
ATOM 803 N N . ALA A 1 104 ? -24.302 -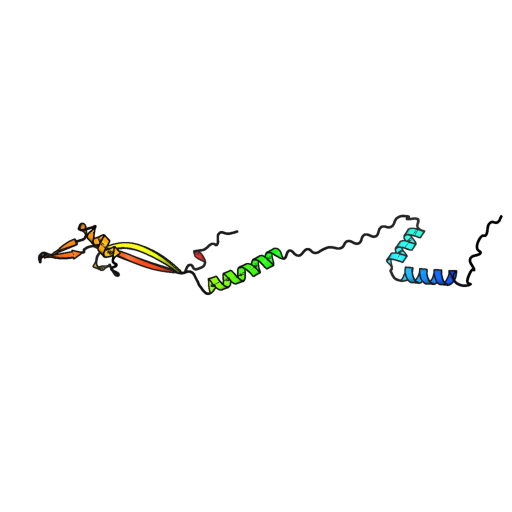7.735 31.428 1.00 92.56 104 ALA A N 1
ATOM 804 C CA . ALA A 1 104 ? -24.481 -9.163 31.170 1.00 92.56 104 ALA A CA 1
ATOM 805 C C . ALA A 1 104 ? -23.395 -10.024 31.841 1.00 92.56 104 ALA A C 1
ATOM 807 O O . ALA A 1 104 ? -23.690 -11.105 32.351 1.00 92.56 104 ALA A O 1
ATOM 808 N N . HIS A 1 105 ? -22.149 -9.545 31.868 1.00 92.06 105 HIS A N 1
ATOM 809 C CA . HIS A 1 105 ? -21.055 -10.192 32.588 1.00 92.06 105 HIS A CA 1
ATOM 810 C C . HIS A 1 105 ? -21.301 -10.187 34.103 1.00 92.06 105 HIS A C 1
ATOM 812 O O . HIS A 1 105 ? -21.187 -11.229 34.742 1.00 92.06 105 HIS A O 1
ATOM 818 N N . LEU A 1 106 ? -21.719 -9.053 34.677 1.00 90.81 106 LEU A N 1
ATOM 819 C CA . LEU A 1 106 ? -22.056 -8.966 36.100 1.00 90.81 106 LEU A CA 1
ATOM 820 C C . LEU A 1 106 ? -23.190 -9.929 36.482 1.00 90.81 106 LEU A C 1
ATOM 822 O O . LEU A 1 106 ? -23.077 -10.643 37.473 1.00 90.81 106 LEU A O 1
ATOM 826 N N . SER A 1 107 ? -24.245 -10.017 35.668 1.00 89.94 107 SER A N 1
ATOM 827 C CA . SER A 1 107 ? -25.365 -10.937 35.909 1.00 89.94 107 SER A CA 1
ATOM 828 C C . SER A 1 107 ? -24.946 -12.411 35.915 1.00 89.94 107 SER A C 1
ATOM 830 O O . SER A 1 107 ? -25.577 -13.218 36.592 1.00 89.94 107 SER A O 1
ATOM 832 N N . ARG A 1 108 ? -23.888 -12.776 35.178 1.00 91.25 108 ARG A N 1
ATOM 833 C CA . ARG A 1 108 ? -23.323 -14.138 35.173 1.00 91.25 108 ARG A CA 1
ATOM 834 C C . ARG A 1 108 ? -22.397 -14.403 36.359 1.00 91.25 108 ARG A C 1
ATOM 836 O O . ARG A 1 108 ? -22.197 -15.557 36.723 1.00 91.25 108 ARG A O 1
ATOM 843 N N . HIS A 1 109 ? -21.839 -13.354 36.955 1.00 90.94 109 HIS A N 1
ATOM 844 C CA . HIS A 1 109 ? -20.856 -13.438 38.028 1.00 90.94 109 HIS A CA 1
ATOM 845 C C . HIS A 1 109 ? -21.374 -12.747 39.290 1.00 90.94 109 HIS A C 1
ATOM 847 O O . HIS A 1 109 ? -20.867 -11.709 39.714 1.00 90.94 109 HIS A O 1
ATOM 853 N N . THR A 1 110 ? -22.357 -13.379 39.934 1.00 88.25 110 THR A N 1
ATOM 854 C CA . THR A 1 110 ? -22.948 -12.920 41.205 1.00 88.25 110 THR A CA 1
ATOM 855 C C . THR A 1 110 ? -21.924 -12.796 42.335 1.00 88.25 110 THR A C 1
ATOM 857 O O . THR A 1 110 ? -22.150 -12.050 43.278 1.00 88.25 110 THR A O 1
ATOM 860 N N . ASN A 1 111 ? -20.766 -13.452 42.212 1.00 88.75 111 ASN A N 1
ATOM 861 C CA . ASN A 1 111 ? -19.627 -13.327 43.129 1.00 88.75 111 ASN A CA 1
ATOM 862 C C . ASN A 1 111 ? -19.047 -11.904 43.203 1.00 88.75 111 ASN A C 1
ATOM 864 O O . ASN A 1 111 ? -18.291 -11.603 44.120 1.00 88.75 111 ASN A O 1
ATOM 868 N N . TYR A 1 112 ? -19.349 -11.041 42.230 1.00 90.50 112 TYR A N 1
ATOM 869 C CA . TYR A 1 112 ? -18.938 -9.638 42.250 1.00 90.50 112 TYR A CA 1
ATOM 870 C C . TYR A 1 112 ? -19.961 -8.722 42.914 1.00 90.50 112 TYR A C 1
ATOM 872 O O . TYR A 1 112 ? -19.768 -7.514 42.883 1.00 90.50 112 TYR A O 1
ATOM 880 N N . LEU A 1 113 ? -21.041 -9.254 43.484 1.00 88.25 113 LEU A N 1
ATOM 881 C CA . LEU A 1 113 ? -22.033 -8.478 44.215 1.00 88.25 113 LEU A CA 1
ATOM 882 C C . LEU A 1 113 ? -21.756 -8.596 45.714 1.00 88.25 113 LEU A C 1
ATOM 884 O O . LEU A 1 113 ? -21.719 -9.695 46.263 1.00 88.25 113 LEU A O 1
ATOM 888 N N . SER A 1 114 ? -21.589 -7.456 46.374 1.00 86.75 114 SER A N 1
ATOM 889 C CA . SER A 1 114 ? -21.586 -7.356 47.828 1.00 86.75 114 SER A CA 1
ATOM 890 C C . SER A 1 114 ? -22.970 -6.939 48.300 1.00 86.75 114 SER A C 1
ATOM 892 O O . SER A 1 114 ? -23.618 -6.092 47.685 1.00 86.75 114 SER A O 1
ATOM 894 N N . THR A 1 115 ? -23.418 -7.533 49.400 1.00 84.94 115 THR A N 1
ATOM 895 C CA . THR A 1 115 ? -24.621 -7.082 50.105 1.00 84.94 115 THR A CA 1
ATOM 896 C C . THR A 1 115 ? -24.168 -6.166 51.229 1.00 84.94 115 THR A C 1
ATOM 898 O O . THR A 1 115 ? -23.268 -6.531 51.981 1.00 84.94 115 THR A O 1
ATOM 901 N N . ASP A 1 116 ? -24.731 -4.969 51.290 1.00 83.38 116 ASP A N 1
ATOM 902 C CA . ASP A 1 116 ? -24.569 -4.064 52.422 1.00 83.38 116 ASP A CA 1
ATOM 903 C C . ASP A 1 116 ? -25.550 -4.456 53.537 1.00 83.38 116 ASP A C 1
ATOM 905 O O . ASP A 1 116 ? -26.620 -5.010 53.262 1.00 83.38 116 ASP A O 1
ATOM 909 N N . ASP A 1 117 ? -25.222 -4.141 54.788 1.00 73.69 117 ASP A N 1
ATOM 910 C CA . ASP A 1 117 ? -26.018 -4.515 55.968 1.00 73.69 117 ASP A CA 1
ATOM 911 C C . ASP A 1 117 ? -27.454 -3.942 55.915 1.00 73.69 117 ASP A C 1
ATOM 913 O O . ASP A 1 117 ? -28.372 -4.458 56.554 1.00 73.69 117 ASP A O 1
ATOM 917 N N . GLY A 1 118 ? -27.678 -2.905 55.097 1.00 74.00 118 GLY A N 1
ATOM 918 C CA . GLY A 1 118 ? -28.985 -2.307 54.803 1.00 74.00 118 GLY A CA 1
ATOM 919 C C . GLY A 1 118 ? -29.791 -2.974 53.677 1.00 74.00 118 GLY A C 1
ATOM 920 O O . GLY A 1 118 ? -30.804 -2.419 53.253 1.00 74.00 118 GLY A O 1
ATOM 921 N N . GLY A 1 119 ? -29.357 -4.125 53.151 1.00 79.56 119 GLY A N 1
ATOM 922 C CA . GLY A 1 119 ? -30.035 -4.842 52.060 1.00 79.56 119 GLY A CA 1
ATOM 923 C C . GLY A 1 119 ? -29.797 -4.258 50.660 1.00 79.56 119 GLY A C 1
ATOM 924 O O . GLY A 1 119 ? -30.428 -4.689 49.694 1.00 79.56 119 GLY A O 1
ATOM 925 N N . GLY A 1 120 ? -28.890 -3.286 50.534 1.00 83.19 120 GLY A N 1
ATOM 926 C CA . GLY A 1 120 ? -28.426 -2.770 49.248 1.00 83.19 120 GLY A CA 1
ATOM 927 C C . GLY A 1 120 ? -27.443 -3.736 48.589 1.00 83.19 120 GLY A C 1
ATOM 928 O O . GLY A 1 120 ? -26.575 -4.292 49.256 1.00 83.19 120 GLY A O 1
ATOM 929 N N . ILE A 1 121 ? -27.567 -3.942 47.278 1.00 84.50 121 ILE A N 1
ATOM 930 C CA . ILE A 1 121 ? -26.637 -4.776 46.507 1.00 84.50 121 ILE A CA 1
ATOM 931 C C . ILE A 1 121 ? -25.713 -3.857 45.710 1.00 84.50 121 ILE A C 1
ATOM 933 O O . ILE A 1 121 ? -26.172 -3.126 44.831 1.00 84.50 121 ILE A O 1
ATOM 937 N N . THR A 1 122 ? -24.413 -3.933 45.986 1.00 88.00 122 THR A N 1
ATOM 938 C CA . THR A 1 122 ? -23.383 -3.099 45.354 1.00 88.00 122 THR A CA 1
ATOM 939 C C . THR A 1 122 ? -22.359 -3.982 44.640 1.00 88.00 122 THR A C 1
ATOM 941 O O . THR A 1 122 ? -21.819 -4.900 45.259 1.00 88.00 122 THR A O 1
ATOM 944 N N . PRO A 1 123 ? -22.037 -3.741 43.357 1.00 87.25 123 PRO A N 1
ATOM 945 C CA . PRO A 1 123 ? -20.985 -4.489 42.683 1.00 87.25 123 PRO A CA 1
ATOM 946 C C . PRO A 1 123 ? -19.602 -4.097 43.218 1.00 87.25 123 PRO A C 1
ATOM 948 O O . PRO A 1 123 ? -19.272 -2.919 43.280 1.00 87.25 123 PRO A O 1
ATOM 951 N N . THR A 1 124 ? -18.764 -5.077 43.541 1.00 91.12 124 THR A N 1
ATOM 952 C CA . THR A 1 124 ? -17.355 -4.892 43.912 1.00 91.12 124 THR A CA 1
ATOM 953 C C . THR A 1 124 ? -16.458 -4.775 42.682 1.00 91.12 124 THR A C 1
ATOM 955 O O . THR A 1 124 ? -15.498 -4.009 42.680 1.00 91.12 124 THR A O 1
ATOM 958 N N . LYS A 1 125 ? -16.747 -5.544 41.623 1.00 91.06 125 LYS A N 1
ATOM 959 C CA . LYS A 1 125 ? -15.975 -5.553 40.372 1.00 91.06 125 LYS A CA 1
ATOM 960 C C . LYS A 1 125 ? -16.892 -5.554 39.158 1.00 91.06 125 LYS A C 1
ATOM 962 O O . LYS A 1 125 ? -17.973 -6.137 39.189 1.00 91.06 125 LYS A O 1
ATOM 967 N N . MET A 1 126 ? -16.442 -4.938 38.074 1.00 90.00 126 MET A N 1
ATOM 968 C CA . MET A 1 126 ? -17.201 -4.829 36.838 1.00 90.00 126 MET A CA 1
ATOM 969 C C . MET A 1 126 ? -16.289 -4.934 35.616 1.00 90.00 126 MET A C 1
ATOM 971 O O . MET A 1 126 ? -15.122 -4.553 35.649 1.00 90.00 126 MET A O 1
ATOM 975 N N . LEU A 1 127 ? -16.831 -5.482 34.527 1.00 90.81 127 LEU A N 1
ATOM 976 C CA . LEU A 1 127 ? -16.130 -5.560 33.250 1.00 90.81 127 LEU A CA 1
ATOM 977 C C . LEU A 1 127 ? -16.076 -4.167 32.614 1.00 90.81 127 LEU A C 1
ATOM 979 O O . LEU A 1 127 ? -17.114 -3.604 32.254 1.00 90.81 127 LEU A O 1
ATOM 983 N N . ASN A 1 128 ? -14.876 -3.635 32.446 1.00 89.25 128 ASN A N 1
ATOM 984 C CA . ASN A 1 128 ? -14.612 -2.411 31.715 1.00 89.25 128 ASN A CA 1
ATOM 985 C C . ASN A 1 128 ? -14.119 -2.756 30.303 1.00 89.25 128 ASN A C 1
ATOM 987 O O . ASN A 1 128 ? -13.315 -3.668 30.124 1.00 89.25 128 ASN A O 1
ATOM 991 N N . ILE A 1 129 ? -14.603 -2.016 29.306 1.00 87.56 129 ILE A N 1
ATOM 992 C CA . ILE A 1 129 ? -14.189 -2.182 27.908 1.00 87.56 129 ILE A CA 1
ATOM 993 C C . ILE A 1 129 ? -13.379 -0.953 27.514 1.00 87.56 129 ILE A C 1
ATOM 995 O O . ILE A 1 129 ? -13.916 0.156 27.414 1.00 87.56 129 ILE A O 1
ATOM 999 N N . PHE A 1 130 ? -12.088 -1.155 27.289 1.00 84.81 130 PHE A N 1
ATOM 1000 C CA . PHE A 1 130 ? -11.199 -0.153 26.727 1.00 84.81 130 PHE A CA 1
ATOM 1001 C C . PHE A 1 130 ? -11.332 -0.168 25.208 1.00 84.81 130 PHE A C 1
ATOM 1003 O O . PHE A 1 130 ? -11.290 -1.226 24.586 1.00 84.81 130 PHE A O 1
ATOM 1010 N N . ARG A 1 131 ? -11.542 1.013 24.623 1.00 82.31 131 ARG A N 1
ATOM 1011 C CA . ARG A 1 131 ? -11.519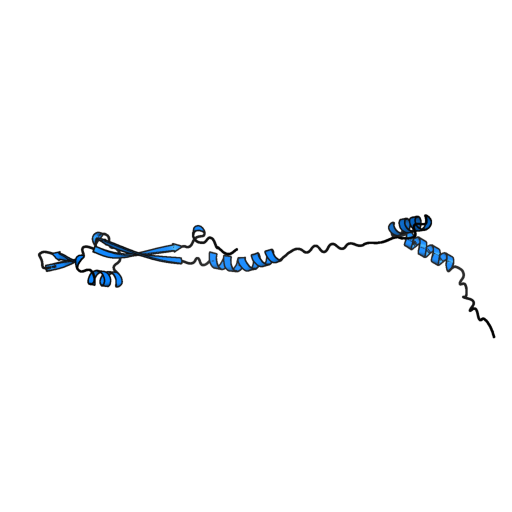 1.216 23.173 1.00 82.31 131 ARG A CA 1
ATOM 1012 C C . ARG A 1 131 ? -10.320 2.096 22.889 1.00 82.31 131 ARG A C 1
ATOM 1014 O O . ARG A 1 131 ? -10.410 3.304 23.109 1.00 82.31 131 ARG A O 1
ATOM 1021 N N . ASP A 1 132 ? -9.242 1.482 22.438 1.00 79.38 132 ASP A N 1
ATOM 1022 C CA . ASP A 1 132 ? -8.065 2.217 22.005 1.00 79.38 132 ASP A CA 1
ATOM 1023 C C . ASP A 1 132 ? -8.125 2.346 20.487 1.00 79.38 132 ASP A C 1
ATOM 1025 O O . ASP A 1 132 ? -8.119 1.355 19.752 1.00 79.38 132 ASP A O 1
ATOM 1029 N N . ASP A 1 133 ? -8.261 3.590 20.031 1.00 71.00 133 ASP A N 1
ATOM 1030 C CA . ASP A 1 133 ? -8.183 3.931 18.618 1.00 71.00 133 ASP A CA 1
ATOM 1031 C C . ASP A 1 133 ? -6.711 4.122 18.260 1.00 71.00 133 ASP A C 1
ATOM 1033 O O . ASP A 1 133 ? -6.067 5.087 18.682 1.00 71.00 133 ASP A O 1
ATOM 1037 N N . SER A 1 134 ? -6.159 3.151 17.540 1.00 70.31 134 SER A N 1
ATOM 1038 C CA . SER A 1 134 ? -4.797 3.220 17.043 1.00 70.31 134 SER A CA 1
ATOM 1039 C C . SER A 1 134 ? -4.829 3.612 15.574 1.00 70.31 134 SER A C 1
ATOM 1041 O O . SER A 1 134 ? -5.375 2.907 14.717 1.00 70.31 134 SER A O 1
ATOM 1043 N N . LEU A 1 135 ? -4.189 4.739 15.269 1.00 64.69 135 LEU A N 1
ATOM 1044 C CA . LEU A 1 135 ? -3.816 5.056 13.902 1.00 64.69 135 LEU A CA 1
ATOM 1045 C C . LEU A 1 135 ? -2.745 4.051 13.476 1.00 64.69 135 LEU A C 1
ATOM 1047 O O . LEU A 1 135 ? -1.681 3.959 14.090 1.00 64.69 135 LEU A O 1
ATOM 1051 N N . LEU A 1 136 ? -3.020 3.300 12.411 1.00 61.09 136 LEU A N 1
ATOM 1052 C CA . LEU A 1 136 ? -2.042 2.425 11.765 1.00 61.09 136 LEU A CA 1
ATOM 1053 C C . LEU A 1 136 ? -0.999 3.277 11.023 1.00 61.09 136 LEU A C 1
ATOM 1055 O O . LEU A 1 136 ? -0.930 3.280 9.795 1.00 61.09 136 LEU A O 1
ATOM 1059 N N . THR A 1 137 ? -0.203 4.042 11.767 1.00 56.19 137 THR A N 1
ATOM 1060 C CA . THR A 1 137 ? 0.972 4.735 11.246 1.00 56.19 137 THR A CA 1
ATOM 1061 C C . THR A 1 137 ? 2.057 3.726 10.879 1.00 56.19 137 THR A C 1
ATOM 1063 O O . THR A 1 137 ? 2.109 2.625 11.428 1.00 56.19 137 THR A O 1
ATOM 1066 N N . TYR A 1 138 ? 2.889 4.128 9.915 1.00 52.88 138 TYR A N 1
ATOM 1067 C CA . TYR A 1 138 ? 3.864 3.348 9.139 1.00 52.88 138 TYR A CA 1
ATOM 1068 C C . TYR A 1 138 ? 4.629 2.211 9.861 1.00 52.88 138 TYR A C 1
ATOM 1070 O O . TYR A 1 138 ? 5.004 1.252 9.194 1.00 52.88 138 TYR A O 1
ATOM 1078 N N . GLU A 1 139 ? 4.823 2.243 11.183 1.00 55.06 139 GLU A N 1
ATOM 1079 C CA . GLU A 1 139 ? 5.458 1.152 11.947 1.00 55.06 139 GLU A CA 1
ATOM 1080 C C . GLU A 1 139 ? 4.660 -0.163 11.963 1.00 55.06 139 GLU A C 1
ATOM 1082 O O . GLU A 1 139 ? 5.248 -1.240 11.904 1.00 55.06 139 GLU A O 1
ATOM 1087 N N . ASN A 1 140 ? 3.325 -0.111 11.976 1.00 54.03 140 ASN A N 1
ATOM 1088 C CA . ASN A 1 140 ? 2.480 -1.307 12.143 1.00 54.03 140 ASN A CA 1
ATOM 1089 C C . ASN A 1 140 ? 2.155 -2.035 10.827 1.00 54.03 140 ASN A C 1
ATOM 1091 O O . ASN A 1 140 ? 1.388 -2.999 10.805 1.00 54.03 140 ASN A O 1
ATOM 1095 N N . LYS A 1 141 ? 2.709 -1.561 9.708 1.00 52.84 141 LYS A N 1
ATOM 1096 C CA . LYS A 1 141 ? 2.437 -2.066 8.362 1.00 52.84 141 LYS A CA 1
ATOM 1097 C C . LYS A 1 141 ? 3.730 -2.106 7.548 1.00 52.84 141 LYS A C 1
ATOM 1099 O O . LYS A 1 141 ? 3.855 -1.420 6.537 1.00 52.84 141 LYS A O 1
ATOM 1104 N N . PHE A 1 142 ? 4.675 -2.970 7.928 1.00 43.41 142 PHE A N 1
ATOM 1105 C CA . PHE A 1 142 ? 5.546 -3.537 6.897 1.00 43.41 142 PHE A CA 1
ATOM 1106 C C . PHE A 1 142 ? 4.606 -4.195 5.879 1.00 43.41 142 PHE A C 1
ATOM 1108 O O . PHE A 1 142 ? 3.982 -5.218 6.165 1.00 43.41 142 PHE A O 1
ATOM 1115 N N . LEU A 1 143 ? 4.395 -3.523 4.743 1.00 49.84 143 LEU A N 1
ATOM 1116 C CA . LEU A 1 143 ? 3.651 -4.053 3.611 1.00 49.84 143 LEU A CA 1
ATOM 1117 C C . LEU A 1 143 ? 4.459 -5.237 3.106 1.00 49.84 143 LEU A C 1
ATOM 1119 O O . LEU A 1 143 ? 5.373 -5.096 2.300 1.00 49.84 143 LEU A O 1
ATOM 1123 N N . ASN A 1 144 ? 4.158 -6.404 3.656 1.00 49.50 144 ASN A N 1
ATOM 1124 C CA . ASN A 1 144 ? 4.721 -7.650 3.202 1.00 49.50 144 ASN A CA 1
ATOM 1125 C C . ASN A 1 144 ? 4.026 -8.017 1.890 1.00 49.50 144 ASN A C 1
ATOM 1127 O O . ASN A 1 144 ? 3.086 -8.801 1.902 1.00 49.50 144 ASN A O 1
ATOM 1131 N N . THR A 1 145 ? 4.444 -7.377 0.797 1.00 43.88 145 THR A N 1
ATOM 1132 C CA . THR A 1 145 ? 4.288 -7.858 -0.580 1.00 43.88 145 THR A CA 1
ATOM 1133 C C . THR A 1 145 ? 5.327 -7.182 -1.477 1.00 43.88 145 THR A C 1
ATOM 1135 O O . THR A 1 145 ? 5.019 -6.212 -2.173 1.00 43.88 145 THR A O 1
ATOM 1138 N N . LEU A 1 146 ? 6.555 -7.698 -1.438 1.00 38.12 146 LEU A N 1
ATOM 1139 C CA . LEU A 1 146 ? 7.313 -8.096 -2.629 1.00 38.12 146 LEU A CA 1
ATOM 1140 C C . LEU A 1 146 ? 8.413 -9.077 -2.221 1.00 38.12 146 LEU A C 1
ATOM 1142 O O . LEU A 1 146 ? 9.213 -8.718 -1.331 1.00 38.12 146 LEU A O 1
#